Protein AF-A0A925RMC6-F1 (afdb_monomer_lite)

Foldseek 3Di:
DDQPCPCLVPFDQCWDDDQPNDTDGSVRLSVLLVVVVVVVVVVVDDPPDDDDQDDDSDPNSVSPVNSVRD

Secondary structure (DSSP, 8-state):
---S-GGGGS--SSEEEEETTEEEEHHHHHHHHHHHHHHHHTTT--TT--------SSHHHHHHHHHH--

Structure (mmCIF, N/CA/C/O backbone):
data_AF-A0A925RMC6-F1
#
_entry.id   AF-A0A925RMC6-F1
#
loop_
_atom_site.group_PDB
_atom_site.id
_atom_site.type_symbol
_atom_site.label_atom_id
_atom_site.label_alt_id
_atom_site.lab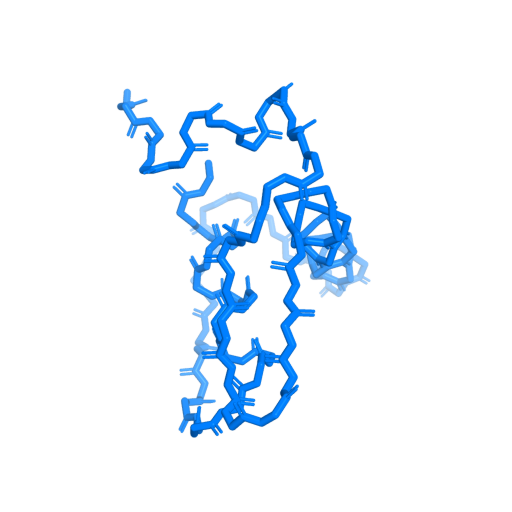el_comp_id
_atom_site.label_asym_id
_atom_site.label_entity_id
_atom_site.label_seq_id
_atom_site.pdbx_PDB_ins_code
_atom_site.Cartn_x
_atom_site.Cartn_y
_atom_site.Cartn_z
_atom_site.occupancy
_atom_site.B_iso_or_equiv
_atom_site.auth_seq_id
_atom_site.auth_comp_id
_atom_site.auth_asym_id
_atom_site.auth_atom_id
_atom_site.pdbx_PDB_model_num
ATOM 1 N N . MET A 1 1 ? 4.504 18.249 -8.753 1.00 52.88 1 MET A N 1
ATOM 2 C CA . MET A 1 1 ? 3.315 17.433 -8.445 1.00 52.88 1 MET A CA 1
ATOM 3 C C . MET A 1 1 ? 3.244 17.323 -6.948 1.00 52.88 1 MET A C 1
ATOM 5 O O . MET A 1 1 ? 4.172 16.777 -6.359 1.00 52.88 1 MET A O 1
ATOM 9 N N . ASP A 1 2 ? 2.202 17.888 -6.357 1.00 66.25 2 ASP A N 1
ATOM 10 C CA . ASP A 1 2 ? 1.924 17.673 -4.945 1.00 66.25 2 ASP A CA 1
ATOM 11 C C . ASP A 1 2 ? 1.465 16.224 -4.769 1.00 66.25 2 ASP A C 1
ATOM 13 O O . ASP A 1 2 ? 0.599 15.744 -5.500 1.00 66.25 2 ASP A O 1
ATOM 17 N N . THR A 1 3 ? 2.108 15.503 -3.854 1.00 75.69 3 THR A N 1
ATOM 18 C CA . THR A 1 3 ? 1.712 14.134 -3.503 1.00 75.69 3 THR A CA 1
ATOM 19 C C . THR A 1 3 ? 0.376 14.186 -2.768 1.00 75.69 3 THR A C 1
ATOM 21 O O . THR A 1 3 ? 0.189 15.018 -1.877 1.00 75.69 3 THR A O 1
ATOM 24 N N . LEU A 1 4 ? -0.567 13.311 -3.131 1.00 87.31 4 LEU A N 1
ATOM 25 C CA . LEU A 1 4 ? -1.890 13.280 -2.494 1.00 87.31 4 LEU A CA 1
ATOM 26 C C . LEU A 1 4 ? -1.810 12.823 -1.031 1.00 87.31 4 LEU A C 1
ATOM 28 O O . LEU A 1 4 ? -2.695 13.124 -0.229 1.00 87.31 4 LEU A O 1
ATOM 32 N N . PHE A 1 5 ? -0.718 12.149 -0.662 1.00 90.00 5 PHE A N 1
ATOM 33 C CA . PHE A 1 5 ? -0.489 11.625 0.678 1.00 90.00 5 PHE A CA 1
ATOM 34 C C . PHE A 1 5 ? 0.907 12.017 1.193 1.00 90.00 5 PHE A C 1
ATOM 36 O O . PHE A 1 5 ? 1.780 11.160 1.337 1.00 90.00 5 PHE A O 1
ATOM 43 N N . PRO A 1 6 ? 1.142 13.300 1.545 1.00 90.25 6 PRO A N 1
ATOM 44 C CA . PRO A 1 6 ? 2.458 13.773 1.992 1.00 90.25 6 PRO A CA 1
ATOM 45 C C . PRO A 1 6 ? 3.025 13.006 3.192 1.00 90.25 6 PRO A C 1
ATOM 47 O O . PRO A 1 6 ? 4.238 12.831 3.315 1.00 90.25 6 PRO A O 1
ATOM 50 N N . TRP A 1 7 ? 2.146 12.507 4.064 1.00 91.69 7 TRP A N 1
ATOM 51 C CA . TRP A 1 7 ? 2.507 11.741 5.255 1.00 91.69 7 TRP A CA 1
ATOM 52 C C . TRP A 1 7 ? 3.119 10.366 4.941 1.00 91.69 7 TRP A C 1
ATOM 54 O O . TRP A 1 7 ? 3.749 9.795 5.825 1.00 91.69 7 TRP A O 1
ATOM 64 N N . LEU A 1 8 ? 3.034 9.850 3.705 1.00 90.94 8 LEU A N 1
ATOM 65 C CA . LEU A 1 8 ? 3.731 8.614 3.314 1.00 90.94 8 LEU A CA 1
ATOM 66 C C . LEU A 1 8 ? 5.256 8.731 3.450 1.00 90.94 8 LEU A C 1
ATOM 68 O O . LEU A 1 8 ? 5.932 7.728 3.663 1.00 90.94 8 LEU A O 1
ATOM 72 N N . ARG A 1 9 ? 5.804 9.952 3.374 1.00 90.38 9 ARG A N 1
ATOM 73 C CA . ARG A 1 9 ? 7.242 10.216 3.555 1.00 90.38 9 ARG A CA 1
ATOM 74 C C . ARG A 1 9 ? 7.681 10.191 5.021 1.00 90.38 9 ARG A C 1
ATOM 76 O O . ARG A 1 9 ? 8.866 10.041 5.295 1.00 90.38 9 ARG A O 1
ATOM 83 N N . ALA A 1 10 ? 6.742 10.362 5.949 1.00 94.19 10 ALA A N 1
ATOM 84 C CA . ALA A 1 10 ? 6.987 10.384 7.388 1.00 94.19 10 ALA A CA 1
ATOM 85 C C . ALA A 1 10 ? 5.766 9.821 8.146 1.00 94.19 10 ALA A C 1
ATOM 87 O O . ALA A 1 10 ? 5.058 10.572 8.826 1.00 94.19 10 ALA A O 1
ATOM 88 N N . PRO A 1 11 ? 5.473 8.514 8.007 1.00 96.25 11 PRO A N 1
ATOM 89 C CA . PRO A 1 11 ? 4.255 7.937 8.552 1.00 96.25 11 PRO A CA 1
ATOM 90 C C . PRO A 1 11 ? 4.314 7.806 10.078 1.00 96.25 11 PRO A C 1
ATOM 92 O O . PRO A 1 11 ? 5.368 7.539 10.668 1.00 96.25 11 PRO A O 1
ATOM 95 N N . SER A 1 12 ? 3.149 7.956 10.709 1.00 97.75 12 SER A N 1
ATOM 96 C CA . SER A 1 12 ? 2.941 7.810 12.155 1.00 97.75 12 SER A CA 1
ATOM 97 C C . SER A 1 12 ? 2.073 6.587 12.498 1.00 97.75 12 SER A C 1
ATOM 99 O O . SER A 1 12 ? 1.602 5.882 11.611 1.00 97.75 12 SER A O 1
ATOM 101 N N . GLU A 1 13 ? 1.806 6.361 13.787 1.00 98.00 13 GLU A N 1
ATOM 102 C CA . GLU A 1 13 ? 0.878 5.310 14.253 1.00 98.00 13 GLU A CA 1
ATOM 103 C C . GLU A 1 13 ? -0.603 5.726 14.174 1.00 98.00 13 GLU A C 1
ATOM 105 O O . GLU A 1 13 ? -1.488 5.028 14.662 1.00 98.00 13 GLU A O 1
ATOM 110 N N . ARG A 1 14 ? -0.912 6.891 13.587 1.00 97.56 14 ARG A N 1
ATOM 111 C CA . ARG A 1 14 ? -2.304 7.334 13.431 1.00 97.56 14 ARG A CA 1
ATOM 112 C C . ARG A 1 14 ? -3.042 6.415 12.452 1.00 97.56 14 ARG A C 1
ATOM 114 O O . ARG A 1 14 ? -2.472 6.100 11.406 1.00 97.56 14 ARG A O 1
ATOM 121 N N . PRO A 1 15 ? -4.307 6.047 12.723 1.00 97.50 15 PRO A N 1
ATOM 122 C CA . PRO A 1 15 ? -5.147 5.356 11.749 1.00 97.50 15 PRO A CA 1
ATOM 123 C C . PRO A 1 15 ? -5.220 6.135 10.429 1.00 97.50 15 PRO A C 1
ATOM 125 O O . PRO A 1 15 ? -5.460 7.344 10.436 1.00 97.50 15 PRO A O 1
ATOM 128 N N . ALA A 1 16 ? -5.006 5.446 9.310 1.00 95.94 16 ALA A N 1
ATOM 129 C CA . ALA A 1 16 ? -5.048 6.017 7.963 1.00 95.94 16 ALA A CA 1
ATOM 130 C C . ALA A 1 16 ? -6.205 5.465 7.130 1.00 95.94 16 ALA A C 1
ATOM 132 O O . ALA A 1 16 ? -6.771 6.180 6.306 1.00 95.94 16 ALA A O 1
ATOM 133 N N . LEU A 1 17 ? -6.548 4.194 7.341 1.00 93.00 17 LEU A N 1
ATOM 134 C CA . LEU A 1 17 ? -7.515 3.478 6.526 1.00 93.00 17 LEU A CA 1
ATOM 135 C C . LEU A 1 17 ? -8.319 2.509 7.382 1.00 93.00 17 LEU A C 1
ATOM 137 O O . LEU A 1 17 ? -7.759 1.852 8.256 1.00 93.00 17 LEU A O 1
ATOM 141 N N . ARG A 1 18 ? -9.620 2.395 7.103 1.00 94.44 18 ARG A N 1
ATOM 142 C CA . ARG A 1 18 ? -10.483 1.365 7.684 1.00 94.44 18 ARG A CA 1
ATOM 143 C C . ARG A 1 18 ? -11.379 0.749 6.616 1.00 94.44 18 ARG A C 1
ATOM 145 O O . ARG A 1 18 ? -12.043 1.485 5.890 1.00 94.44 18 ARG A O 1
ATOM 152 N N . VAL A 1 19 ? -11.425 -0.581 6.559 1.00 91.94 19 VAL A N 1
ATOM 153 C CA . VAL A 1 19 ? -12.315 -1.359 5.683 1.00 91.94 19 VAL A CA 1
ATOM 154 C C . VAL A 1 19 ? -12.978 -2.447 6.517 1.00 91.94 19 VAL A C 1
ATOM 156 O O . VAL A 1 19 ? -12.319 -3.393 6.943 1.00 91.94 19 VAL A O 1
ATOM 159 N N . GLY A 1 20 ? -14.276 -2.295 6.785 1.00 91.75 20 GLY A N 1
ATOM 160 C CA . GLY A 1 20 ? -14.950 -3.112 7.796 1.00 91.75 20 GLY A CA 1
ATOM 161 C C . GLY A 1 20 ? -14.250 -2.964 9.149 1.00 91.75 20 GLY A C 1
ATOM 162 O O . GLY A 1 20 ? -14.056 -1.842 9.623 1.00 91.75 20 GLY A O 1
ATOM 163 N N . ASP A 1 21 ? -13.820 -4.090 9.713 1.00 93.12 21 ASP A N 1
ATOM 164 C CA . ASP A 1 21 ? -13.114 -4.148 10.998 1.00 93.12 21 ASP A CA 1
ATOM 165 C C . ASP A 1 21 ? -11.588 -4.021 10.867 1.00 93.12 21 ASP A C 1
ATOM 167 O O . ASP A 1 21 ? -10.884 -3.885 11.868 1.00 93.12 21 ASP A O 1
ATOM 171 N N . LEU A 1 22 ? -11.055 -4.036 9.640 1.00 94.19 22 LEU A N 1
ATOM 172 C CA . LEU A 1 22 ? -9.624 -3.882 9.397 1.00 94.19 22 LEU A CA 1
ATOM 173 C C . LEU A 1 22 ? -9.246 -2.409 9.452 1.00 94.19 22 LEU A C 1
ATOM 175 O O . LEU A 1 22 ? -9.821 -1.591 8.734 1.00 94.19 22 LEU A O 1
ATOM 179 N N . VAL A 1 23 ? -8.243 -2.080 10.261 1.00 96.19 23 VAL A N 1
ATOM 180 C CA . VAL A 1 23 ? -7.668 -0.738 10.361 1.00 96.19 23 VAL A CA 1
ATOM 181 C C . VAL A 1 23 ? -6.183 -0.832 10.057 1.00 96.19 23 VAL A C 1
ATOM 183 O O . VAL A 1 23 ? -5.506 -1.677 10.631 1.00 96.19 23 VAL A O 1
ATOM 186 N N . LEU A 1 24 ? -5.689 0.049 9.188 1.00 97.31 24 LEU A N 1
ATOM 187 C CA . LEU A 1 24 ? -4.258 0.273 9.013 1.00 97.31 24 LEU A CA 1
ATOM 188 C C . LEU A 1 24 ? -3.872 1.644 9.557 1.00 97.31 24 LEU A C 1
ATOM 190 O O . LEU A 1 24 ? -4.524 2.656 9.263 1.00 97.31 24 LEU A O 1
ATOM 194 N N . THR A 1 25 ? -2.773 1.691 10.300 1.00 97.94 25 THR A N 1
ATOM 195 C CA . THR A 1 25 ? -2.063 2.935 10.601 1.00 97.94 25 THR A CA 1
ATOM 196 C C . THR A 1 25 ? -1.400 3.498 9.343 1.00 97.94 25 THR A C 1
ATOM 198 O O . THR A 1 25 ? -1.237 2.813 8.329 1.00 97.94 25 THR A O 1
ATOM 201 N N . GLN A 1 26 ? -0.976 4.763 9.388 1.00 97.50 26 GLN A N 1
ATOM 202 C CA . GLN A 1 26 ? -0.185 5.360 8.307 1.00 97.50 26 GLN A CA 1
ATOM 203 C C . GLN A 1 26 ? 1.094 4.560 8.038 1.00 97.50 26 GLN A C 1
ATOM 205 O O . GLN A 1 26 ? 1.478 4.409 6.879 1.00 97.50 26 GLN A O 1
ATOM 210 N N . ARG A 1 27 ? 1.749 4.036 9.085 1.00 98.00 27 ARG A N 1
ATOM 211 C CA . ARG A 1 27 ? 2.959 3.218 8.941 1.00 98.00 27 ARG A CA 1
ATOM 212 C C . ARG A 1 27 ? 2.667 1.904 8.232 1.00 98.00 27 ARG A C 1
ATOM 214 O O . ARG A 1 27 ? 3.372 1.570 7.284 1.00 98.00 27 ARG A O 1
ATOM 221 N N . GLU A 1 28 ? 1.628 1.192 8.647 1.00 97.88 28 GLU A N 1
ATOM 222 C CA . GLU A 1 28 ? 1.246 -0.078 8.024 1.00 97.88 28 GLU A CA 1
ATOM 223 C C . GLU A 1 28 ? 0.829 0.120 6.564 1.00 97.88 28 GLU A C 1
ATOM 225 O O . GLU A 1 28 ? 1.268 -0.623 5.687 1.00 97.88 28 GLU A O 1
ATOM 230 N N . LEU A 1 29 ? 0.059 1.175 6.276 1.00 96.94 29 LEU A N 1
ATOM 231 C CA . LEU A 1 29 ? -0.327 1.514 4.909 1.00 96.94 29 LEU A CA 1
ATOM 232 C C . LEU A 1 29 ? 0.888 1.891 4.046 1.00 96.94 29 LEU A C 1
ATOM 234 O O . LEU A 1 29 ? 0.977 1.448 2.903 1.00 96.94 29 LEU A O 1
ATOM 238 N N . ALA A 1 30 ? 1.851 2.647 4.580 1.00 96.62 30 ALA A N 1
ATOM 239 C CA . ALA A 1 30 ? 3.079 2.980 3.860 1.00 96.62 30 ALA A CA 1
ATOM 240 C C . ALA A 1 30 ? 3.904 1.727 3.518 1.00 96.62 30 ALA A C 1
ATOM 242 O O . ALA A 1 30 ? 4.375 1.590 2.388 1.00 96.62 30 ALA A O 1
ATOM 243 N N . VAL A 1 31 ? 4.026 0.782 4.459 1.00 97.12 31 VAL A N 1
ATOM 244 C CA . VAL A 1 31 ? 4.689 -0.513 4.226 1.00 97.12 31 VAL A CA 1
ATOM 245 C C . VAL A 1 31 ? 3.950 -1.322 3.156 1.00 97.12 31 VAL A C 1
ATOM 247 O O . VAL A 1 31 ? 4.585 -1.833 2.232 1.00 97.12 31 VAL A O 1
ATOM 250 N N . ALA A 1 32 ? 2.618 -1.393 3.226 1.00 96.94 32 ALA A N 1
ATOM 251 C CA . ALA A 1 32 ? 1.804 -2.092 2.233 1.00 96.94 32 ALA A CA 1
ATOM 252 C C . ALA A 1 32 ? 1.955 -1.482 0.827 1.00 96.94 32 ALA A C 1
ATOM 254 O O . ALA A 1 32 ? 2.108 -2.214 -0.153 1.00 96.94 32 ALA A O 1
ATOM 255 N N . CYS A 1 33 ? 1.989 -0.150 0.724 1.00 96.31 33 CYS A N 1
ATOM 256 C CA . CYS A 1 33 ? 2.216 0.550 -0.541 1.00 96.31 33 CYS A CA 1
ATOM 257 C C . CYS A 1 33 ? 3.612 0.259 -1.105 1.00 96.31 33 CYS A C 1
ATOM 259 O O . CYS A 1 33 ? 3.742 -0.060 -2.286 1.00 96.31 33 CYS A O 1
ATOM 261 N N . ALA A 1 34 ? 4.655 0.307 -0.269 1.00 95.56 34 ALA A N 1
ATOM 262 C CA . ALA A 1 34 ? 6.017 -0.013 -0.692 1.00 95.56 34 ALA A CA 1
ATOM 263 C C . ALA A 1 34 ? 6.128 -1.458 -1.209 1.00 95.56 34 ALA A C 1
ATOM 265 O O . ALA A 1 34 ? 6.729 -1.698 -2.257 1.00 95.56 34 ALA A O 1
ATOM 266 N N . HIS A 1 35 ? 5.495 -2.410 -0.516 1.00 97.19 35 HIS A N 1
ATOM 267 C CA . HIS A 1 35 ? 5.442 -3.804 -0.950 1.00 97.19 35 HIS A CA 1
ATOM 268 C C . HIS A 1 35 ? 4.702 -3.967 -2.288 1.00 97.19 35 HIS A C 1
ATOM 270 O O . HIS A 1 35 ? 5.188 -4.674 -3.171 1.00 97.19 35 HIS A O 1
ATOM 276 N N . HIS A 1 36 ? 3.567 -3.283 -2.478 1.00 96.38 36 HIS A N 1
ATOM 277 C CA . HIS A 1 36 ? 2.821 -3.281 -3.745 1.00 96.38 36 HIS A CA 1
ATOM 278 C C . HIS A 1 36 ? 3.673 -2.776 -4.919 1.00 96.38 36 HIS A C 1
ATOM 280 O O . HIS A 1 36 ? 3.762 -3.445 -5.948 1.00 96.38 36 HIS A O 1
ATOM 286 N N . ILE A 1 37 ? 4.365 -1.643 -4.754 1.00 95.50 37 ILE A N 1
ATOM 287 C CA . ILE A 1 37 ? 5.243 -1.083 -5.796 1.00 95.50 37 ILE A CA 1
ATOM 288 C C . ILE A 1 37 ? 6.419 -2.018 -6.102 1.00 95.50 37 ILE A C 1
ATOM 290 O O . ILE A 1 37 ? 6.708 -2.273 -7.272 1.00 95.50 37 ILE A O 1
ATOM 294 N N . ALA A 1 38 ? 7.062 -2.587 -5.078 1.00 96.69 38 ALA A N 1
ATOM 295 C CA . ALA A 1 38 ? 8.143 -3.554 -5.272 1.00 96.69 38 ALA A CA 1
ATOM 296 C C . ALA A 1 38 ? 7.666 -4.802 -6.038 1.00 96.69 38 ALA A C 1
ATOM 298 O O . ALA A 1 38 ? 8.343 -5.278 -6.950 1.00 96.69 38 ALA A O 1
ATOM 299 N N . ALA A 1 39 ? 6.469 -5.299 -5.719 1.00 96.94 39 ALA A N 1
ATOM 300 C CA . ALA A 1 39 ? 5.861 -6.441 -6.386 1.00 96.94 39 ALA A CA 1
ATOM 301 C C . ALA A 1 39 ? 5.534 -6.160 -7.866 1.00 96.94 39 ALA A C 1
ATOM 303 O O . ALA A 1 39 ? 5.633 -7.069 -8.694 1.00 96.94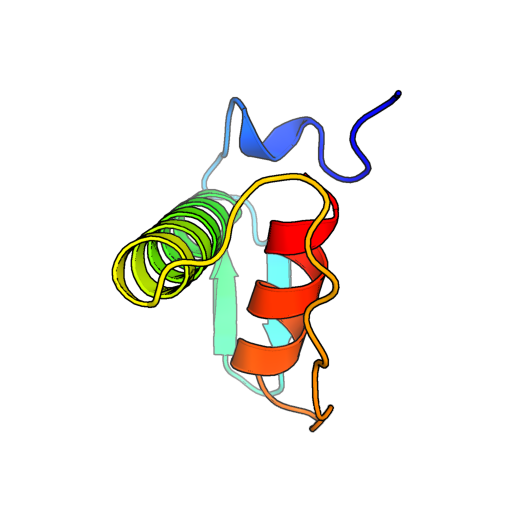 39 ALA A O 1
ATOM 304 N N . LEU A 1 40 ? 5.156 -4.928 -8.216 1.00 96.69 40 LEU A N 1
ATOM 305 C CA . LEU A 1 40 ? 4.970 -4.505 -9.607 1.00 96.69 40 LEU A CA 1
ATOM 306 C C . LEU A 1 40 ? 6.305 -4.389 -10.352 1.00 96.69 40 LEU A C 1
ATOM 308 O O . LEU A 1 40 ? 6.419 -4.896 -11.468 1.00 96.69 40 LEU A O 1
ATOM 312 N N . GLY A 1 41 ? 7.328 -3.808 -9.722 1.00 97.19 41 GLY A N 1
ATOM 313 C CA . GLY A 1 41 ? 8.676 -3.730 -10.295 1.00 97.19 41 GLY A CA 1
ATOM 314 C C . GLY A 1 41 ? 9.262 -5.114 -10.590 1.00 97.19 41 GLY A C 1
ATOM 315 O O . GLY A 1 41 ? 9.794 -5.347 -11.672 1.00 97.19 41 GLY A O 1
ATOM 316 N N . ALA A 1 42 ? 9.056 -6.082 -9.692 1.00 98.19 42 ALA A N 1
ATOM 317 C CA . ALA A 1 42 ? 9.439 -7.480 -9.913 1.00 98.19 42 ALA A CA 1
ATOM 318 C C . ALA A 1 42 ? 8.703 -8.145 -11.097 1.00 98.19 42 ALA A C 1
ATOM 320 O O . ALA A 1 42 ? 9.170 -9.152 -11.624 1.00 98.19 42 ALA A O 1
ATOM 321 N N . ARG A 1 43 ? 7.561 -7.590 -11.525 1.00 97.44 43 ARG A N 1
ATOM 322 C CA . ARG A 1 43 ? 6.789 -8.021 -12.704 1.00 97.44 43 ARG A CA 1
ATOM 323 C C . ARG A 1 43 ? 7.111 -7.204 -13.962 1.00 97.44 43 ARG A C 1
ATOM 325 O O . ARG A 1 43 ? 6.453 -7.389 -14.981 1.00 97.44 43 ARG A O 1
ATOM 332 N N . GLY A 1 44 ? 8.111 -6.324 -13.900 1.00 97.94 44 GLY A N 1
ATOM 333 C CA . GLY A 1 44 ? 8.588 -5.527 -15.030 1.00 97.94 44 GLY A CA 1
ATOM 334 C C . GLY A 1 44 ? 7.887 -4.182 -15.217 1.00 97.94 44 GLY A C 1
ATOM 335 O O . GLY A 1 44 ? 8.172 -3.503 -16.199 1.00 97.94 44 GLY A O 1
ATOM 336 N N . ALA A 1 45 ? 7.002 -3.776 -14.301 1.00 96.94 45 ALA A N 1
ATOM 337 C CA . ALA A 1 45 ? 6.379 -2.459 -14.377 1.00 96.94 45 ALA A CA 1
ATOM 338 C C . ALA A 1 45 ? 7.397 -1.348 -14.083 1.00 96.94 45 ALA A C 1
ATOM 340 O O . ALA A 1 45 ? 8.206 -1.453 -13.157 1.00 96.94 45 ALA A O 1
ATOM 341 N N . SER A 1 46 ? 7.310 -0.264 -14.843 1.00 94.88 46 SER A N 1
ATOM 342 C CA . SER A 1 46 ? 8.164 0.916 -14.747 1.00 94.88 46 SER A CA 1
ATOM 343 C C . SER A 1 46 ? 7.342 2.193 -14.536 1.00 94.88 46 SER A C 1
ATOM 345 O O . SER A 1 46 ? 6.154 2.241 -14.866 1.00 94.88 46 SER A O 1
ATOM 347 N N . PRO A 1 47 ? 7.942 3.269 -13.992 1.00 92.00 47 PRO A N 1
ATOM 348 C CA . PRO A 1 47 ? 7.284 4.570 -13.934 1.00 92.00 47 PRO A CA 1
ATOM 349 C C . PRO A 1 47 ? 6.793 5.014 -15.319 1.00 92.00 47 PRO A C 1
ATOM 351 O O . PRO A 1 47 ? 7.550 4.989 -16.286 1.00 92.00 47 PRO A O 1
ATOM 354 N N . GLY A 1 48 ? 5.531 5.436 -15.402 1.00 92.06 48 GLY A N 1
ATOM 355 C CA . GLY A 1 48 ? 4.864 5.787 -16.662 1.00 92.06 48 GLY A CA 1
ATOM 356 C C . GLY A 1 48 ? 3.985 4.672 -17.238 1.00 92.06 48 GLY A C 1
ATOM 357 O O . GLY A 1 48 ? 3.094 4.968 -18.038 1.00 92.06 48 GLY A O 1
ATOM 358 N N . ASP A 1 49 ? 4.157 3.425 -16.792 1.00 95.38 49 ASP A N 1
ATOM 359 C CA . ASP A 1 49 ? 3.279 2.331 -17.193 1.00 95.38 49 ASP A CA 1
ATOM 360 C C . ASP A 1 49 ? 1.868 2.503 -16.627 1.00 95.38 49 ASP A C 1
ATOM 362 O O . ASP A 1 49 ? 1.650 2.993 -15.514 1.00 95.38 49 ASP A O 1
ATOM 366 N N . ARG A 1 50 ? 0.879 2.056 -17.404 1.00 94.75 50 ARG A N 1
ATOM 367 C CA . ARG A 1 50 ? -0.524 2.056 -16.985 1.00 94.75 50 ARG A CA 1
ATOM 368 C C . ARG A 1 50 ? -0.849 0.742 -16.293 1.00 94.75 50 ARG A C 1
ATOM 370 O O . ARG A 1 50 ? -0.811 -0.313 -16.921 1.00 94.75 50 ARG A O 1
ATOM 377 N N . ILE A 1 51 ? -1.228 0.830 -15.023 1.00 94.69 51 ILE A N 1
ATOM 378 C CA . ILE A 1 51 ? -1.662 -0.311 -14.216 1.00 94.69 51 ILE A CA 1
ATOM 379 C C . ILE A 1 51 ? -3.181 -0.253 -14.055 1.00 94.69 51 ILE A C 1
ATOM 381 O O . ILE A 1 51 ? -3.726 0.731 -13.558 1.00 94.69 51 ILE A O 1
ATOM 385 N N . GLY A 1 52 ? -3.871 -1.304 -14.498 1.00 94.62 52 GLY A N 1
ATOM 386 C CA . GLY A 1 52 ? -5.300 -1.469 -14.242 1.00 94.62 52 GLY A CA 1
ATOM 387 C C . GLY A 1 52 ? -5.539 -1.980 -12.823 1.00 94.62 52 GLY A C 1
ATOM 388 O O . GLY A 1 52 ? -4.924 -2.963 -12.416 1.00 94.62 52 GLY A O 1
ATOM 389 N N . VAL A 1 53 ? -6.452 -1.343 -12.090 1.00 93.06 53 VAL A N 1
ATOM 390 C CA . VAL A 1 53 ? -6.895 -1.793 -10.762 1.00 93.06 53 VAL A CA 1
ATOM 391 C C . VAL A 1 53 ? -8.348 -2.237 -10.870 1.00 93.06 53 VAL A C 1
ATOM 393 O O . VAL A 1 53 ? -9.234 -1.417 -11.106 1.00 93.06 53 VAL A O 1
ATOM 396 N N . TRP A 1 54 ? -8.599 -3.537 -10.716 1.00 93.31 54 TRP A N 1
ATOM 397 C CA . TRP A 1 54 ? -9.961 -4.059 -10.617 1.00 93.31 54 TRP A CA 1
ATOM 398 C C . TRP A 1 54 ? -10.456 -3.890 -9.181 1.00 93.31 54 TRP A C 1
ATOM 400 O O . TRP A 1 54 ? -9.940 -4.528 -8.265 1.00 93.31 54 TRP A O 1
ATOM 410 N N . THR A 1 55 ? -11.419 -2.994 -8.975 1.00 92.81 55 THR A N 1
ATOM 411 C CA . THR A 1 55 ? -11.785 -2.532 -7.635 1.00 92.81 55 THR A CA 1
ATOM 412 C C . THR A 1 55 ? -12.819 -3.434 -6.963 1.00 92.81 55 THR A C 1
ATOM 414 O O . THR A 1 55 ? -13.808 -3.862 -7.556 1.00 92.81 55 THR A O 1
ATOM 417 N N . GLN A 1 56 ? -12.592 -3.700 -5.679 1.00 88.81 56 GLN A N 1
ATOM 418 C CA . GLN A 1 56 ? -13.516 -4.370 -4.762 1.00 88.81 56 GLN A CA 1
ATOM 419 C C . GLN A 1 56 ? -13.531 -3.590 -3.434 1.00 88.81 56 GLN A C 1
ATOM 421 O O . GLN A 1 56 ? -12.594 -2.832 -3.172 1.00 88.81 56 GLN A O 1
ATOM 426 N N . PRO A 1 57 ? -14.557 -3.731 -2.572 1.00 86.69 57 PRO A N 1
ATOM 427 C CA . PRO A 1 57 ? -14.571 -3.109 -1.245 1.00 86.69 57 PRO A CA 1
ATOM 428 C C . PRO A 1 57 ? -13.618 -3.849 -0.287 1.00 86.69 57 PRO A C 1
ATOM 430 O O . PRO A 1 57 ? -14.035 -4.439 0.705 1.00 86.69 57 PRO A O 1
ATOM 433 N N . ALA A 1 58 ? -12.332 -3.850 -0.629 1.00 90.12 58 ALA A N 1
ATOM 434 C CA . ALA A 1 58 ? -11.275 -4.614 0.010 1.0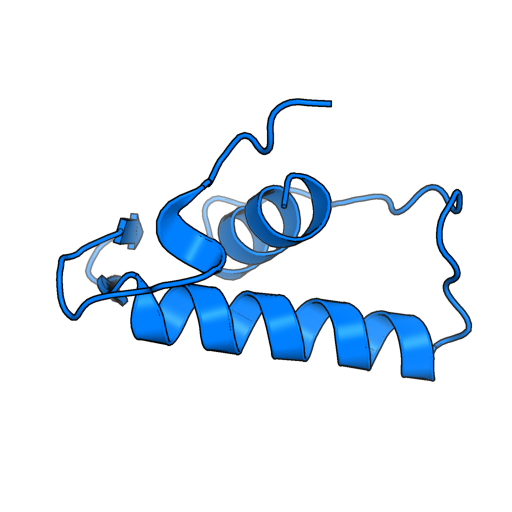0 90.12 58 ALA A CA 1
ATOM 435 C C . ALA A 1 58 ? -10.044 -3.727 0.241 1.00 90.12 58 ALA A C 1
ATOM 437 O O . ALA A 1 58 ? -9.819 -2.737 -0.467 1.00 90.12 58 ALA A O 1
ATOM 438 N N . LEU A 1 59 ? -9.247 -4.079 1.246 1.00 92.56 59 LEU A N 1
ATOM 439 C CA . LEU A 1 59 ? -8.103 -3.287 1.691 1.00 92.56 59 LEU A CA 1
ATOM 440 C C . LEU A 1 59 ? -7.060 -3.115 0.578 1.00 92.56 59 LEU A C 1
ATOM 442 O O . LEU A 1 59 ? -6.512 -2.032 0.389 1.00 92.56 59 LEU A O 1
ATOM 446 N N . GLU A 1 60 ? -6.854 -4.162 -0.212 1.00 92.50 60 GLU A N 1
ATOM 447 C CA . GLU A 1 60 ? -5.903 -4.247 -1.316 1.00 92.50 60 GLU A CA 1
ATOM 448 C C . GLU A 1 60 ? -6.214 -3.230 -2.417 1.00 92.50 60 GLU A C 1
ATOM 450 O O . GLU A 1 60 ? -5.300 -2.642 -2.995 1.00 92.50 60 GLU A O 1
ATOM 455 N N . THR A 1 61 ? -7.503 -2.968 -2.672 1.00 94.19 61 THR A N 1
ATOM 456 C CA . THR A 1 61 ? -7.920 -1.942 -3.638 1.00 94.19 61 THR A CA 1
ATOM 457 C C . THR A 1 61 ? -7.439 -0.566 -3.188 1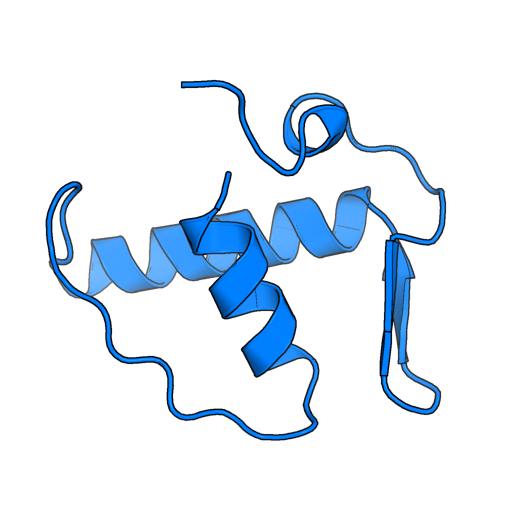.00 94.19 61 THR A C 1
ATOM 459 O O . THR A 1 61 ? -6.875 0.189 -3.976 1.00 94.19 61 THR A O 1
ATOM 462 N N . LEU A 1 62 ? -7.614 -0.243 -1.907 1.00 94.19 62 LEU A N 1
ATOM 463 C CA . LEU A 1 62 ? -7.233 1.058 -1.360 1.00 94.19 62 LEU A CA 1
ATOM 464 C C . LEU A 1 62 ? -5.712 1.201 -1.261 1.00 94.19 62 LEU A C 1
ATOM 466 O O . LEU A 1 62 ? -5.189 2.250 -1.626 1.00 94.19 62 LEU A O 1
ATOM 470 N N . VAL A 1 63 ? -4.995 0.142 -0.868 1.00 95.44 63 VAL A N 1
ATOM 471 C CA . VAL A 1 63 ? -3.522 0.106 -0.914 1.00 95.44 63 VAL A CA 1
ATOM 472 C C . VAL A 1 63 ? -3.024 0.377 -2.333 1.00 95.44 63 VAL A C 1
ATOM 474 O O . VAL A 1 63 ? -2.147 1.219 -2.514 1.00 95.44 63 VAL A O 1
ATOM 477 N N . SER A 1 64 ? -3.604 -0.276 -3.345 1.00 95.19 64 SER A N 1
ATOM 478 C CA . SER A 1 64 ? -3.205 -0.072 -4.739 1.00 95.19 64 SER A CA 1
ATOM 479 C C . SER A 1 64 ? -3.413 1.378 -5.188 1.00 95.19 64 SER A C 1
ATOM 481 O O . SER A 1 64 ? -2.501 1.968 -5.763 1.00 95.19 64 SER A O 1
ATOM 483 N N . LEU A 1 65 ? -4.567 1.983 -4.886 1.00 93.19 65 LEU A N 1
ATOM 484 C CA . LEU A 1 65 ? -4.848 3.375 -5.252 1.00 93.19 65 LEU A CA 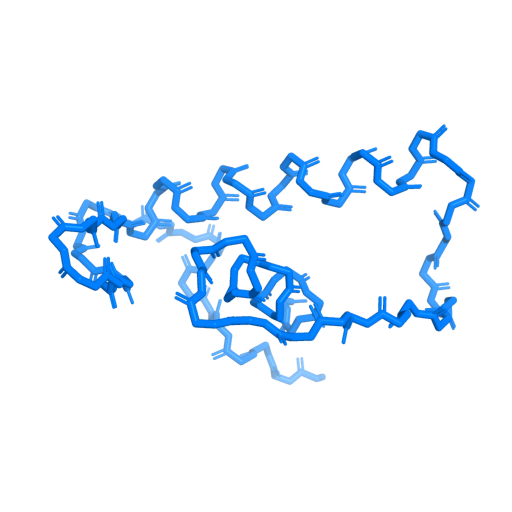1
ATOM 485 C C . LEU A 1 65 ? -3.901 4.365 -4.561 1.00 93.19 65 LEU A C 1
ATOM 487 O O . LEU A 1 65 ? -3.368 5.257 -5.218 1.00 93.19 65 LEU A O 1
ATOM 491 N N . VAL A 1 66 ? -3.658 4.195 -3.257 1.00 94.44 66 VAL A N 1
ATOM 492 C CA . VAL A 1 66 ? -2.743 5.056 -2.490 1.00 94.44 66 VAL A CA 1
ATOM 493 C C . VAL A 1 66 ? -1.309 4.921 -3.003 1.00 94.44 66 VAL A C 1
ATOM 495 O O . VAL A 1 66 ? -0.632 5.929 -3.186 1.00 94.44 66 VAL A O 1
ATOM 498 N N . ALA A 1 67 ? -0.861 3.701 -3.307 1.00 93.94 67 ALA A N 1
ATOM 499 C CA . ALA A 1 67 ? 0.484 3.444 -3.813 1.00 93.94 67 ALA A CA 1
ATOM 500 C C . ALA A 1 67 ? 0.765 4.139 -5.159 1.00 93.94 67 ALA A C 1
ATOM 502 O O . ALA A 1 67 ? 1.886 4.581 -5.391 1.00 93.94 67 ALA A O 1
ATOM 503 N N . HIS A 1 68 ? -0.241 4.266 -6.031 1.00 91.44 68 HIS A N 1
ATOM 504 C CA . HIS A 1 68 ? -0.115 4.947 -7.329 1.00 91.44 68 HIS A CA 1
ATOM 505 C C . HIS A 1 68 ? -0.303 6.473 -7.260 1.00 91.44 68 HIS A C 1
ATOM 507 O O . HIS A 1 68 ? -0.060 7.163 -8.248 1.00 91.44 68 HIS A O 1
ATOM 513 N N . ALA A 1 69 ? -0.727 6.995 -6.110 1.00 85.19 69 ALA A N 1
ATOM 514 C CA . ALA A 1 69 ? -0.981 8.413 -5.857 1.00 85.19 69 ALA A CA 1
ATOM 515 C C . ALA A 1 69 ? 0.124 9.108 -5.028 1.00 85.19 69 ALA A C 1
ATOM 517 O O . ALA A 1 69 ? 0.004 10.301 -4.722 1.00 85.19 69 ALA A O 1
ATOM 518 N N . ALA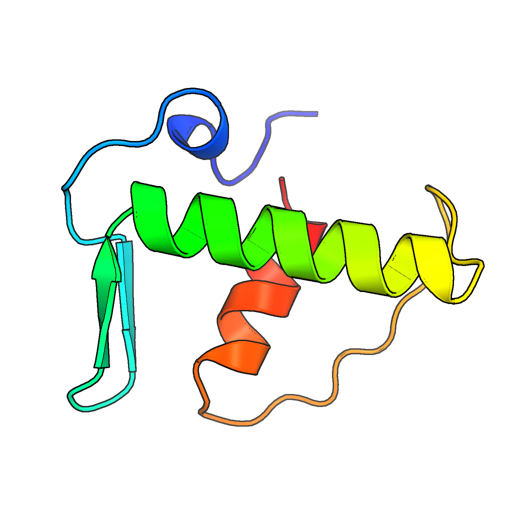 A 1 70 ? 1.149 8.351 -4.623 1.00 71.81 70 ALA A N 1
ATOM 519 C CA . ALA A 1 70 ? 2.231 8.762 -3.729 1.00 71.81 70 ALA A CA 1
ATOM 520 C C . ALA A 1 70 ? 3.330 9.582 -4.422 1.00 71.81 70 ALA A C 1
ATOM 522 O O . ALA A 1 70 ? 3.737 9.225 -5.548 1.00 71.81 70 ALA A O 1
#

Sequence (70 aa):
MDTLFPWLRAPSERPALRVGDLVLTQRELAVACAHHIAALGARGASPGDRIGVWTQPALETLVSLVAHAA

Radius of gyration: 12.27 Å; chains: 1; bounding box: 24×26×31 Å

pLDDT: mean 92.85, std 7.37, range [52.88, 98.19]